Protein AF-A0A832JDS9-F1 (afdb_monomer_lite)

Sequence (141 aa):
MAGHRFGPDDEEARRILTTHFWVDHLPTSPQETFHLFAPFRFRGHQLGIVQRRTAWEGCWEIFEWRFKEGDERFHVRFPQTGEMLALEWKVEPARERGFDYRLTLRGFKGYPSQWYTRKRWRTGSLEELEERIRAFVPSQR

Radius of gyration: 15.11 Å; chains: 1; bounding box: 41×32×46 Å

Foldseek 3Di:
DDFDWFALPHPVFVCPVQWFKKKQDQDPAQPDWIKIWYWYDDPNFTKIWIWTDGLVDIDIFMWGWDDDVPHSFIWIAGPVVRDIWGWHKTKGQDPDPPFGIKMATPRPPPDDRIITHHPPGTPPCVVVNNVVSNVSHPPDD

Structure (mmCIF, N/CA/C/O backbone):
data_AF-A0A832JDS9-F1
#
_entry.id   AF-A0A832JDS9-F1
#
loop_
_atom_site.group_PDB
_atom_site.id
_atom_site.type_symbol
_atom_site.label_atom_id
_atom_site.label_alt_id
_atom_site.label_comp_id
_atom_site.label_asym_id
_atom_site.label_entity_id
_atom_site.label_seq_id
_atom_site.pdbx_PDB_ins_code
_atom_site.Cartn_x
_atom_site.Cartn_y
_atom_site.Cartn_z
_atom_site.occupancy
_atom_site.B_iso_or_equiv
_atom_site.auth_seq_id
_atom_site.auth_comp_id
_atom_site.auth_asym_id
_atom_site.auth_atom_id
_atom_site.pdbx_PDB_model_num
ATOM 1 N N . MET A 1 1 ? 25.154 13.490 2.940 1.00 34.78 1 MET A N 1
ATOM 2 C CA . MET A 1 1 ? 23.828 13.443 2.282 1.00 34.78 1 MET A CA 1
ATOM 3 C C . MET A 1 1 ? 22.856 12.773 3.245 1.00 34.78 1 MET A C 1
ATOM 5 O O . MET A 1 1 ? 22.816 11.550 3.307 1.00 34.78 1 MET A O 1
ATOM 9 N N . ALA A 1 2 ? 22.187 13.550 4.100 1.00 39.97 2 ALA A N 1
ATOM 10 C CA . ALA A 1 2 ? 21.283 13.012 5.115 1.00 39.97 2 ALA A CA 1
ATOM 11 C C . ALA A 1 2 ? 19.991 12.525 4.440 1.00 39.97 2 ALA A C 1
ATOM 13 O O . ALA A 1 2 ? 19.298 13.306 3.793 1.00 39.97 2 ALA A O 1
ATOM 14 N N . GLY A 1 3 ? 19.707 11.224 4.535 1.00 43.38 3 GLY A N 1
ATOM 15 C CA . GLY A 1 3 ? 18.486 10.636 3.992 1.00 43.38 3 GLY A CA 1
ATOM 16 C C . GLY A 1 3 ? 17.268 11.196 4.716 1.00 43.38 3 GLY A C 1
ATOM 17 O O . GLY A 1 3 ? 17.138 11.001 5.923 1.00 43.38 3 GLY A O 1
ATOM 18 N N . HIS A 1 4 ? 16.395 11.891 3.985 1.00 46.00 4 HIS A N 1
ATOM 19 C CA . HIS A 1 4 ? 15.076 12.270 4.484 1.00 46.00 4 HIS A CA 1
ATOM 20 C C . HIS A 1 4 ? 14.343 11.000 4.930 1.00 46.00 4 HIS A C 1
ATOM 22 O O . HIS A 1 4 ? 14.124 10.080 4.137 1.00 46.00 4 HIS A O 1
ATOM 28 N N . ARG A 1 5 ? 14.048 10.921 6.229 1.00 50.66 5 ARG A N 1
ATOM 29 C CA . ARG A 1 5 ? 13.247 9.856 6.826 1.00 50.66 5 ARG A CA 1
ATOM 30 C C . ARG A 1 5 ? 11.805 10.336 6.829 1.00 50.66 5 ARG A C 1
ATOM 32 O O . ARG A 1 5 ? 11.448 11.176 7.640 1.00 50.66 5 ARG A O 1
ATOM 39 N N . PHE A 1 6 ? 11.013 9.780 5.929 1.00 56.31 6 PHE A N 1
ATOM 40 C CA . PHE A 1 6 ? 9.568 9.941 5.911 1.00 56.31 6 PHE A CA 1
ATOM 41 C C . PHE A 1 6 ? 8.989 9.149 7.103 1.00 56.31 6 PHE A C 1
ATOM 43 O O . PHE A 1 6 ? 9.155 7.930 7.204 1.00 56.31 6 PHE A O 1
ATOM 50 N N . GLY A 1 7 ? 8.417 9.859 8.073 1.00 57.53 7 GLY A N 1
ATOM 51 C CA . GLY A 1 7 ? 7.718 9.288 9.229 1.00 57.53 7 GLY A CA 1
ATOM 52 C C . GLY A 1 7 ? 6.198 9.398 9.077 1.00 57.53 7 GLY A C 1
ATOM 53 O O . GLY A 1 7 ? 5.728 10.009 8.118 1.00 57.53 7 GLY A O 1
ATOM 54 N N . PRO A 1 8 ? 5.409 8.837 10.006 1.00 59.81 8 PRO A N 1
ATOM 55 C CA . PRO A 1 8 ? 3.954 8.964 9.978 1.00 59.81 8 PRO A CA 1
ATOM 56 C C . PRO A 1 8 ? 3.454 10.412 10.097 1.00 59.81 8 PRO A C 1
ATOM 58 O O . PRO A 1 8 ? 2.346 10.695 9.646 1.00 59.81 8 PRO A O 1
ATOM 61 N N . ASP A 1 9 ? 4.260 11.333 10.627 1.00 64.25 9 ASP A N 1
ATOM 62 C CA . ASP A 1 9 ? 3.957 12.774 10.715 1.00 64.25 9 ASP A CA 1
ATOM 63 C C . ASP A 1 9 ? 4.310 13.565 9.452 1.00 64.25 9 ASP A C 1
ATOM 65 O O . ASP A 1 9 ? 4.027 14.756 9.351 1.00 64.25 9 ASP A O 1
ATOM 69 N N . ASP A 1 10 ? 4.925 12.909 8.473 1.00 82.81 10 ASP A N 1
ATOM 70 C CA . ASP A 1 10 ? 5.343 13.543 7.235 1.00 82.81 10 ASP A CA 1
ATOM 71 C C . ASP A 1 10 ? 4.179 13.549 6.226 1.00 82.81 10 ASP A C 1
ATOM 73 O O . ASP A 1 10 ? 3.702 12.506 5.760 1.00 82.81 10 ASP A O 1
ATOM 77 N N . GLU A 1 11 ? 3.691 14.746 5.895 1.00 87.69 11 GLU A N 1
ATOM 78 C CA . GLU A 1 11 ? 2.585 14.942 4.954 1.00 87.69 11 GLU A CA 1
ATOM 79 C C . GLU A 1 11 ? 2.915 14.402 3.555 1.00 87.69 11 GLU A C 1
ATOM 81 O O . GLU A 1 11 ? 2.059 13.797 2.901 1.00 87.69 11 GLU A O 1
ATOM 86 N N . GLU A 1 12 ? 4.167 14.533 3.112 1.00 90.44 12 GLU A N 1
ATOM 87 C CA . GLU A 1 12 ? 4.620 13.991 1.834 1.00 90.44 12 GLU A CA 1
ATOM 88 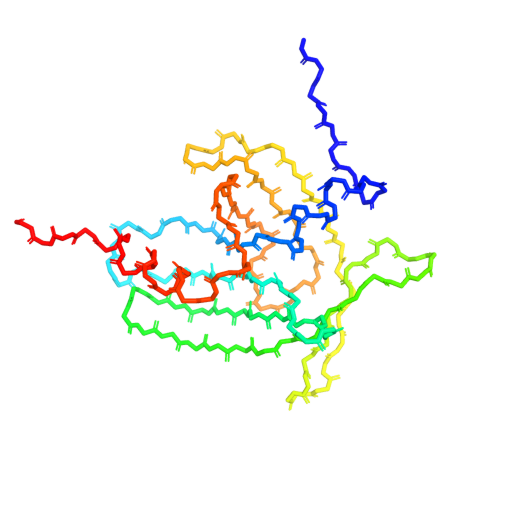C C . GLU A 1 12 ? 4.604 12.460 1.869 1.00 90.44 12 GLU A C 1
ATOM 90 O O . GLU A 1 12 ? 4.165 11.826 0.908 1.00 90.44 12 GLU A O 1
ATOM 95 N N . ALA A 1 13 ? 4.981 11.847 2.993 1.00 92.38 13 ALA A N 1
ATOM 96 C CA . ALA A 1 13 ? 4.881 10.401 3.181 1.00 92.38 13 ALA A CA 1
ATOM 97 C C . ALA A 1 13 ? 3.429 9.906 3.097 1.00 92.38 13 ALA A C 1
ATOM 99 O O . ALA A 1 13 ? 3.143 8.941 2.380 1.00 92.38 13 ALA A O 1
ATOM 100 N N . ARG A 1 14 ? 2.497 10.595 3.774 1.00 92.69 14 ARG A N 1
ATOM 101 C CA . ARG A 1 14 ? 1.053 10.291 3.720 1.00 92.69 14 ARG A CA 1
ATOM 102 C C . ARG A 1 14 ? 0.512 10.436 2.304 1.00 92.69 14 ARG A C 1
ATOM 104 O O . ARG A 1 14 ? -0.253 9.590 1.828 1.00 92.69 14 ARG A O 1
ATOM 111 N N . ARG A 1 15 ? 0.923 11.495 1.606 1.00 93.25 15 ARG A N 1
ATOM 112 C CA . ARG A 1 15 ? 0.554 11.734 0.213 1.00 93.25 15 ARG A CA 1
ATOM 113 C C . ARG A 1 15 ? 1.096 10.633 -0.689 1.00 93.25 15 ARG A C 1
ATOM 115 O O . ARG A 1 15 ? 0.350 10.119 -1.517 1.00 93.25 15 ARG A O 1
ATOM 122 N N . ILE A 1 16 ? 2.358 10.233 -0.535 1.00 94.88 16 ILE A N 1
ATOM 123 C CA . ILE A 1 16 ? 2.954 9.141 -1.312 1.00 94.88 16 ILE A CA 1
ATOM 124 C C . ILE A 1 16 ? 2.175 7.845 -1.069 1.00 94.88 16 ILE A C 1
ATOM 126 O O . ILE A 1 16 ? 1.701 7.271 -2.050 1.00 94.88 16 ILE A O 1
ATOM 130 N N . LEU A 1 17 ? 1.968 7.443 0.193 1.00 95.56 17 LEU A N 1
ATOM 131 C CA . LEU A 1 17 ? 1.179 6.263 0.577 1.00 95.56 17 LEU A CA 1
ATOM 132 C C . LEU A 1 17 ? -0.170 6.221 -0.151 1.00 95.56 17 LEU A C 1
ATOM 134 O O . LEU A 1 17 ? -0.496 5.210 -0.761 1.00 95.56 17 LEU A O 1
ATOM 138 N N . THR A 1 18 ? -0.918 7.327 -0.126 1.00 94.12 18 THR A N 1
ATOM 139 C CA . THR A 1 18 ? -2.330 7.381 -0.551 1.00 94.12 18 THR A CA 1
ATOM 140 C C . THR A 1 18 ? -2.570 7.750 -2.015 1.00 94.12 18 THR A C 1
ATOM 142 O O . THR A 1 18 ? -3.719 7.771 -2.455 1.00 94.12 18 THR A O 1
ATOM 145 N N . THR A 1 19 ? -1.519 8.068 -2.775 1.00 92.44 19 THR A N 1
ATOM 146 C CA . THR A 1 19 ? -1.639 8.465 -4.192 1.00 92.44 19 THR A CA 1
ATOM 147 C C . THR A 1 19 ? -0.873 7.562 -5.147 1.00 92.44 19 THR A C 1
ATOM 149 O O . THR A 1 19 ? -0.891 7.825 -6.349 1.00 92.44 19 THR A O 1
ATOM 152 N N . HIS A 1 20 ? -0.195 6.530 -4.641 1.00 94.50 20 HIS A N 1
ATOM 153 C CA . HIS A 1 20 ? 0.524 5.547 -5.446 1.00 94.50 20 HIS A CA 1
ATOM 154 C C . HIS A 1 20 ? -0.086 4.160 -5.333 1.00 94.50 20 HIS A C 1
ATOM 156 O O . HIS A 1 20 ? -0.726 3.830 -4.336 1.00 94.50 20 HIS A O 1
ATOM 162 N N . PHE A 1 21 ? 0.134 3.352 -6.369 1.00 93.19 21 PHE A N 1
ATOM 163 C CA . PHE A 1 21 ? -0.043 1.912 -6.261 1.00 93.19 21 PHE A CA 1
ATOM 164 C C . PHE A 1 21 ? 1.289 1.273 -5.902 1.00 93.19 21 PHE A C 1
ATOM 166 O O . PHE A 1 21 ? 2.359 1.781 -6.245 1.00 93.19 21 PHE A O 1
ATOM 173 N N . TRP A 1 22 ? 1.209 0.152 -5.216 1.00 96.19 22 TRP A N 1
ATOM 174 C CA . TRP A 1 22 ? 2.322 -0.510 -4.574 1.00 96.19 22 TRP A CA 1
ATOM 175 C C . TRP A 1 22 ? 2.310 -1.984 -4.940 1.00 96.19 22 TRP A C 1
ATOM 177 O O . TRP A 1 22 ? 1.239 -2.575 -5.052 1.00 96.19 22 TRP A O 1
ATOM 187 N N . VAL A 1 23 ? 3.486 -2.577 -5.099 1.00 95.44 23 VAL A N 1
ATOM 188 C CA . VAL A 1 23 ? 3.649 -4.016 -5.336 1.00 95.44 23 VAL A CA 1
ATOM 189 C C . VAL A 1 23 ? 4.646 -4.602 -4.355 1.00 95.44 23 VAL A C 1
ATOM 191 O O . VAL A 1 23 ? 5.556 -3.904 -3.923 1.00 95.44 23 VAL A O 1
ATOM 194 N N . ASP A 1 24 ? 4.506 -5.866 -3.989 1.00 96.12 24 ASP A N 1
ATOM 195 C CA . ASP A 1 24 ? 5.503 -6.545 -3.153 1.00 96.12 24 ASP A CA 1
ATOM 196 C C . ASP A 1 24 ? 6.795 -6.861 -3.926 1.00 96.12 24 ASP A C 1
ATOM 198 O O . ASP A 1 24 ? 7.880 -6.835 -3.348 1.00 96.12 24 ASP A O 1
ATOM 202 N N . HIS A 1 25 ? 6.698 -7.090 -5.237 1.00 93.38 25 HIS A N 1
ATOM 203 C CA . HIS A 1 25 ? 7.825 -7.217 -6.163 1.00 93.38 25 HIS A CA 1
ATOM 204 C C . HIS A 1 25 ? 7.383 -6.986 -7.621 1.00 93.38 25 HIS A C 1
ATOM 206 O O . HIS A 1 25 ? 6.195 -6.876 -7.921 1.00 93.38 25 HIS A O 1
ATOM 212 N N . LEU A 1 26 ? 8.349 -6.883 -8.543 1.00 90.25 26 LEU A N 1
ATOM 213 C CA . LEU A 1 26 ? 8.066 -6.964 -9.980 1.00 90.25 26 LEU A CA 1
ATOM 214 C C . LEU A 1 26 ? 8.055 -8.438 -10.392 1.00 90.25 26 LEU A C 1
ATOM 216 O O . LEU A 1 26 ? 9.078 -9.094 -10.180 1.00 90.25 26 LEU A O 1
ATOM 220 N N . PRO A 1 27 ? 6.977 -8.944 -11.012 1.00 89.31 27 PRO A N 1
ATOM 221 C CA . PRO A 1 27 ? 6.991 -10.293 -11.550 1.00 89.31 27 PRO A CA 1
ATOM 222 C C . PRO A 1 27 ? 8.016 -10.391 -12.689 1.00 89.31 27 PRO A C 1
ATOM 224 O O . PRO A 1 27 ? 8.151 -9.493 -13.523 1.00 89.31 27 PRO A O 1
ATOM 227 N N . THR A 1 28 ? 8.739 -11.500 -12.719 1.00 89.81 28 THR A N 1
ATOM 228 C CA . THR A 1 28 ? 9.754 -11.862 -13.716 1.00 89.81 28 THR A CA 1
ATOM 229 C C . THR A 1 28 ? 9.221 -12.825 -14.777 1.00 89.81 28 THR A C 1
ATOM 231 O O . THR A 1 28 ? 9.853 -13.007 -15.817 1.00 89.81 28 THR A O 1
ATOM 234 N N . SER A 1 29 ? 8.035 -13.403 -14.556 1.00 89.94 29 SER A N 1
ATOM 235 C CA . SER A 1 29 ? 7.318 -14.227 -15.533 1.00 89.94 29 SER A CA 1
ATOM 236 C C . SER A 1 29 ? 5.801 -13.986 -15.479 1.00 89.94 29 SER A C 1
ATOM 238 O O . SER A 1 29 ? 5.289 -13.542 -14.450 1.00 89.94 29 SER A O 1
ATOM 240 N N . PRO A 1 30 ? 5.042 -14.292 -16.550 1.00 88.31 30 PRO A N 1
ATOM 241 C CA . PRO A 1 30 ? 3.598 -14.051 -16.570 1.00 88.31 30 PRO A CA 1
ATOM 242 C C . PRO A 1 30 ? 2.789 -14.869 -15.552 1.00 88.31 30 PRO A C 1
ATOM 244 O O . PRO A 1 30 ? 1.671 -14.482 -15.216 1.00 88.31 30 PRO A O 1
ATOM 247 N N . GLN A 1 31 ? 3.328 -16.001 -15.090 1.00 92.56 31 GLN A N 1
ATOM 248 C CA . GLN A 1 31 ? 2.699 -16.899 -14.117 1.00 92.56 31 GLN A CA 1
ATOM 249 C C . GLN A 1 31 ? 3.068 -16.551 -12.671 1.00 92.56 31 GLN A C 1
ATOM 251 O O . GLN A 1 31 ? 2.451 -17.064 -11.737 1.00 92.56 31 GLN A O 1
ATOM 256 N N . GLU A 1 32 ? 4.076 -15.701 -12.472 1.00 93.50 32 GLU A N 1
ATOM 257 C CA . GLU A 1 32 ? 4.512 -15.310 -11.140 1.00 93.50 32 GLU A CA 1
ATOM 258 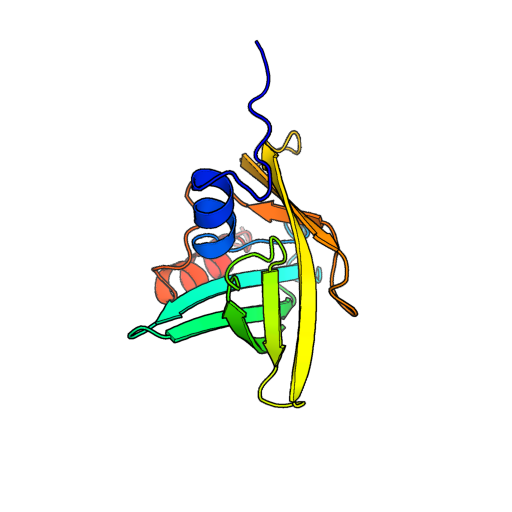C C . GLU A 1 32 ? 3.416 -14.507 -10.441 1.00 93.50 32 GLU A C 1
ATOM 260 O O . GLU A 1 32 ? 2.847 -13.561 -10.992 1.00 93.50 32 GLU A O 1
ATOM 265 N N . THR A 1 33 ? 3.093 -14.930 -9.220 1.00 94.94 33 THR A N 1
ATOM 266 C CA . THR A 1 33 ? 2.092 -14.263 -8.395 1.00 94.94 33 THR A CA 1
ATOM 267 C C . THR A 1 33 ? 2.738 -13.135 -7.613 1.00 94.94 33 THR A C 1
ATOM 269 O O . THR A 1 33 ? 3.695 -13.369 -6.883 1.00 94.94 33 THR A O 1
ATOM 272 N N . PHE A 1 34 ? 2.142 -11.954 -7.685 1.00 94.62 34 PHE A N 1
ATOM 273 C CA . PHE A 1 34 ? 2.524 -10.776 -6.922 1.00 94.62 34 PHE A CA 1
ATOM 274 C C . PHE A 1 34 ? 1.297 -10.148 -6.259 1.00 94.62 34 PHE A C 1
ATOM 276 O O . PHE A 1 34 ? 0.143 -10.465 -6.584 1.00 94.62 34 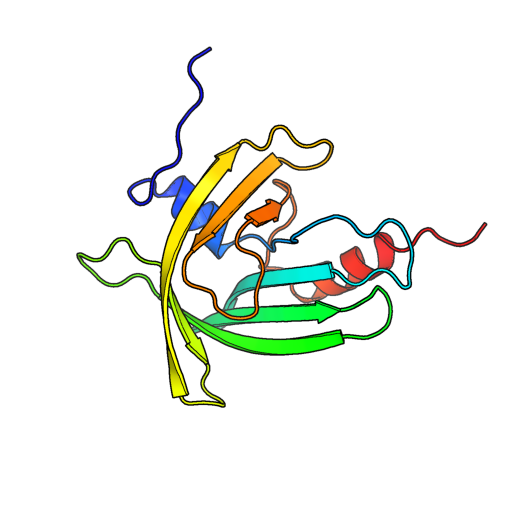PHE A O 1
ATOM 283 N N . HIS A 1 35 ? 1.548 -9.258 -5.308 1.00 96.50 35 HIS A N 1
ATOM 284 C CA . HIS A 1 35 ? 0.508 -8.489 -4.644 1.00 96.50 35 HIS A CA 1
ATOM 285 C C . HIS A 1 35 ? 0.514 -7.053 -5.137 1.00 96.50 35 HIS A C 1
ATOM 287 O O . HIS A 1 35 ? 1.568 -6.468 -5.379 1.00 96.50 35 HIS A O 1
ATOM 293 N N . LEU A 1 36 ? -0.675 -6.467 -5.236 1.00 94.50 36 LEU A N 1
ATOM 294 C CA . LEU A 1 36 ? -0.862 -5.054 -5.526 1.00 94.50 36 LEU A CA 1
ATOM 295 C C . LEU A 1 36 ? -1.691 -4.425 -4.415 1.00 94.50 36 LEU A C 1
ATOM 297 O O . LEU A 1 36 ? -2.711 -4.975 -4.019 1.00 94.50 36 LEU A O 1
ATOM 301 N N . PHE A 1 37 ? -1.272 -3.264 -3.937 1.00 96.06 37 PHE A N 1
ATOM 302 C CA . PHE A 1 37 ? -1.997 -2.451 -2.971 1.00 96.06 37 PHE A CA 1
ATOM 303 C C . PHE A 1 37 ? -2.110 -1.031 -3.520 1.00 96.06 37 PHE A C 1
ATOM 305 O O . PHE A 1 37 ? -1.104 -0.411 -3.852 1.00 96.06 37 PHE A O 1
ATOM 312 N N . ALA A 1 38 ? -3.321 -0.504 -3.653 1.00 93.94 38 ALA A N 1
ATOM 313 C CA . ALA A 1 38 ? -3.545 0.801 -4.262 1.00 93.94 38 ALA A CA 1
ATOM 314 C C . ALA A 1 38 ? -4.662 1.559 -3.537 1.00 93.94 38 ALA A C 1
ATOM 316 O O . ALA A 1 38 ? -5.837 1.360 -3.845 1.00 93.94 38 ALA A O 1
ATOM 317 N N . PRO A 1 39 ? -4.323 2.440 -2.584 1.00 93.88 39 PRO A N 1
ATOM 318 C CA . PRO A 1 39 ? -5.250 3.429 -2.054 1.00 93.88 39 PRO A CA 1
ATOM 319 C C . PRO A 1 39 ? -5.468 4.570 -3.062 1.00 93.88 39 PRO A C 1
ATOM 321 O O . PRO A 1 39 ? -4.547 5.040 -3.733 1.00 93.88 39 PRO A O 1
ATOM 324 N N . PHE A 1 40 ? -6.706 5.033 -3.166 1.00 86.75 40 PHE A N 1
ATOM 325 C CA . PHE A 1 40 ? -7.129 6.121 -4.038 1.00 86.75 40 PHE A CA 1
ATOM 326 C C . PHE A 1 40 ? -8.300 6.913 -3.445 1.00 86.75 40 PHE A C 1
ATOM 328 O O . PHE A 1 40 ? -8.886 6.568 -2.415 1.00 86.75 40 PHE A O 1
ATOM 335 N N . ARG A 1 41 ? -8.635 8.027 -4.099 1.00 83.88 41 ARG A N 1
ATOM 336 C CA . ARG A 1 41 ? -9.826 8.821 -3.791 1.00 83.88 41 ARG A CA 1
ATOM 337 C C . ARG A 1 41 ? -10.753 8.826 -4.995 1.00 83.88 41 ARG A C 1
ATOM 339 O O . ARG A 1 41 ? -10.306 9.107 -6.101 1.00 83.88 41 ARG A O 1
ATOM 346 N N . PHE A 1 42 ? -12.035 8.558 -4.778 1.00 76.25 42 PHE A N 1
ATOM 347 C CA . PHE A 1 42 ? -13.049 8.577 -5.831 1.00 76.25 42 PHE A CA 1
ATOM 348 C C . PHE A 1 42 ? -14.309 9.275 -5.326 1.00 76.25 42 PHE A C 1
ATOM 350 O O . PHE A 1 42 ? -14.899 8.845 -4.340 1.00 76.25 42 PHE A O 1
ATOM 357 N N . ARG A 1 43 ? -14.709 10.374 -5.981 1.00 78.25 43 ARG A N 1
ATOM 358 C CA . ARG A 1 43 ? -15.913 11.161 -5.635 1.00 78.25 43 ARG A CA 1
ATOM 359 C C . ARG A 1 43 ? -16.018 11.524 -4.141 1.00 78.25 43 ARG A C 1
ATOM 361 O O . ARG A 1 43 ? -17.079 11.423 -3.545 1.00 78.25 43 ARG A O 1
ATOM 368 N N . GLY A 1 44 ? -14.901 11.915 -3.525 1.00 77.31 44 GLY A N 1
ATOM 369 C CA . GLY A 1 44 ? -14.840 12.260 -2.097 1.00 77.31 44 GLY A CA 1
ATOM 370 C C . GLY A 1 44 ? -14.676 11.066 -1.147 1.00 77.31 44 GLY A C 1
ATOM 371 O O . GLY A 1 44 ? -14.372 11.271 0.025 1.00 77.31 44 GLY A O 1
ATOM 372 N N . HIS A 1 45 ? -14.779 9.831 -1.639 1.00 77.81 45 HIS A N 1
ATOM 373 C CA . HIS A 1 45 ? -14.550 8.621 -0.853 1.00 77.81 45 HIS A CA 1
ATOM 374 C C . HIS A 1 45 ? -13.073 8.217 -0.851 1.00 77.81 45 HIS A C 1
ATOM 376 O O . HIS A 1 45 ? -12.364 8.398 -1.842 1.00 77.81 45 HIS A O 1
ATOM 382 N N . GLN A 1 46 ? -12.620 7.651 0.267 1.00 90.81 46 GLN A N 1
ATOM 383 C CA . GLN A 1 46 ? -11.280 7.098 0.459 1.00 90.81 46 GLN A CA 1
ATOM 384 C C . GLN A 1 46 ? -11.350 5.575 0.332 1.00 90.81 46 GLN A C 1
ATOM 386 O O . GLN A 1 46 ? -11.746 4.883 1.268 1.00 90.81 46 GLN A O 1
ATOM 391 N N . LEU A 1 47 ? -11.008 5.073 -0.852 1.00 88.81 47 LEU A N 1
ATOM 392 C CA . LEU A 1 47 ? -11.127 3.664 -1.223 1.00 88.81 47 LEU A CA 1
ATOM 393 C C . LEU A 1 47 ? -9.770 3.100 -1.616 1.00 88.81 47 LEU A C 1
ATOM 395 O O . LEU A 1 47 ? -8.844 3.838 -1.927 1.00 88.81 47 LEU A O 1
ATOM 399 N N . GLY A 1 48 ? -9.629 1.792 -1.638 1.00 91.31 48 GLY A N 1
ATOM 400 C CA . GLY A 1 48 ? -8.461 1.156 -2.201 1.00 91.31 48 GLY A CA 1
ATOM 401 C C . GLY A 1 48 ? -8.763 -0.247 -2.668 1.00 91.31 48 GLY A C 1
ATOM 402 O O . GLY A 1 48 ? -9.800 -0.817 -2.336 1.00 91.31 48 GLY A O 1
ATOM 403 N N . ILE A 1 49 ? -7.845 -0.777 -3.462 1.00 92.00 49 ILE A N 1
ATOM 404 C CA . ILE A 1 49 ? -7.847 -2.176 -3.869 1.00 92.00 49 ILE A CA 1
ATOM 405 C C . ILE A 1 49 ? -6.607 -2.860 -3.322 1.00 92.00 49 ILE A C 1
ATOM 407 O O . ILE A 1 49 ? -5.514 -2.285 -3.306 1.00 92.00 49 ILE A O 1
ATOM 411 N N . VAL A 1 50 ? -6.779 -4.102 -2.901 1.00 94.56 50 VAL A N 1
ATOM 412 C CA . VAL A 1 50 ? -5.675 -5.031 -2.707 1.00 94.56 50 VAL A CA 1
ATOM 413 C C . VAL A 1 50 ? -5.920 -6.253 -3.582 1.00 94.56 50 VAL A C 1
ATOM 415 O O . VAL A 1 50 ? -7.059 -6.679 -3.769 1.00 94.56 50 VAL A O 1
ATOM 418 N N . GLN A 1 51 ? -4.863 -6.759 -4.207 1.00 93.31 51 GLN A N 1
ATOM 419 C CA . GLN A 1 51 ? -4.938 -7.876 -5.136 1.00 93.31 51 GLN A CA 1
ATOM 420 C C . GLN A 1 51 ? -3.831 -8.876 -4.846 1.00 93.31 51 GLN A C 1
ATOM 422 O O . GLN A 1 51 ? -2.706 -8.491 -4.523 1.00 93.31 51 GLN A O 1
ATOM 427 N N . ARG A 1 52 ? -4.145 -10.151 -5.059 1.00 94.56 52 ARG A N 1
ATOM 428 C CA . ARG A 1 52 ? -3.170 -11.215 -5.300 1.00 94.56 52 ARG A CA 1
ATOM 429 C C . ARG A 1 52 ? -3.404 -11.706 -6.720 1.00 94.56 52 ARG A C 1
ATOM 431 O O . ARG A 1 52 ? -4.514 -12.135 -7.043 1.00 94.56 52 ARG A O 1
ATOM 438 N N . ARG A 1 53 ? -2.397 -11.579 -7.579 1.00 91.44 53 ARG A N 1
ATOM 439 C CA . ARG A 1 53 ? -2.581 -11.761 -9.020 1.00 91.44 53 ARG A CA 1
ATOM 440 C C . ARG A 1 53 ? -1.324 -12.235 -9.729 1.00 91.44 53 ARG A C 1
ATOM 442 O O . ARG A 1 53 ? -0.218 -12.050 -9.239 1.00 91.44 53 ARG A O 1
ATOM 449 N N . THR A 1 54 ? -1.517 -12.786 -10.913 1.00 91.62 54 THR A N 1
ATOM 450 C CA . THR A 1 54 ? -0.499 -12.933 -11.951 1.00 91.62 54 THR A CA 1
ATOM 451 C C . THR A 1 54 ? -0.652 -11.803 -12.977 1.00 91.62 54 THR A C 1
ATOM 453 O O . THR A 1 54 ? -1.414 -10.841 -12.782 1.00 91.62 54 THR A O 1
ATOM 456 N N . ALA A 1 55 ? 0.060 -11.902 -14.101 1.00 84.19 55 ALA A N 1
ATOM 457 C CA . ALA A 1 55 ? -0.164 -11.003 -15.228 1.00 84.19 55 ALA A CA 1
ATOM 458 C C . ALA A 1 55 ? -1.590 -11.124 -15.803 1.00 84.19 55 ALA A C 1
ATOM 460 O O . ALA A 1 55 ? -2.157 -10.122 -16.242 1.00 84.19 55 ALA A O 1
ATOM 461 N N . TRP A 1 56 ? -2.177 -12.324 -15.764 1.00 83.44 56 TRP A N 1
ATOM 462 C CA . TRP A 1 56 ? -3.401 -12.665 -16.501 1.00 83.44 56 TRP A CA 1
ATOM 463 C C . TRP A 1 56 ? -4.628 -12.905 -15.622 1.00 83.44 56 TRP A C 1
ATOM 465 O O . TRP A 1 56 ? -5.748 -12.700 -16.076 1.00 83.44 56 TRP A O 1
ATOM 475 N N . GLU A 1 57 ? -4.430 -13.320 -14.374 1.00 87.75 57 GLU A N 1
ATOM 476 C CA . GLU A 1 57 ? -5.501 -13.679 -13.443 1.00 87.75 57 GLU A CA 1
ATOM 477 C C . GLU A 1 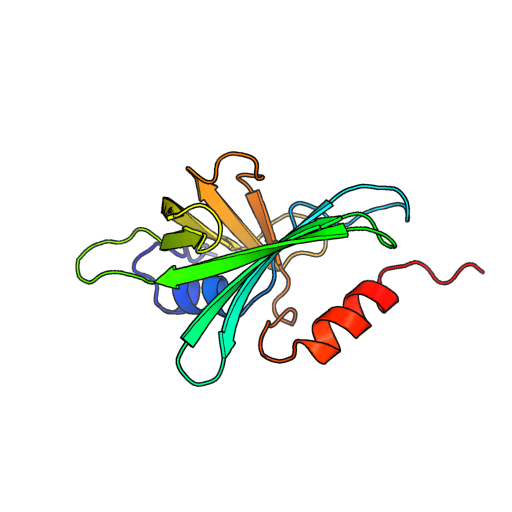57 ? -5.300 -12.950 -12.117 1.00 87.75 57 GLU A C 1
ATOM 479 O O . GLU A 1 57 ? -4.168 -12.741 -11.689 1.00 87.75 57 GLU A O 1
ATOM 484 N N . GLY A 1 58 ? -6.379 -12.573 -11.436 1.00 85.75 58 GLY A N 1
ATOM 485 C CA . GLY A 1 58 ? -6.271 -12.006 -10.100 1.00 85.75 58 GLY A CA 1
ATOM 486 C C . GLY A 1 58 ? -7.599 -11.912 -9.373 1.00 85.75 58 GLY A C 1
ATOM 487 O O . GLY A 1 58 ? -8.649 -11.731 -9.986 1.00 85.75 58 GLY A O 1
ATOM 488 N N . CYS A 1 59 ? -7.515 -11.972 -8.048 1.00 86.62 59 CYS A N 1
ATOM 489 C CA . CYS A 1 59 ? -8.613 -11.632 -7.154 1.00 86.62 59 CYS A CA 1
ATOM 490 C C . CYS A 1 59 ? -8.379 -10.229 -6.601 1.00 86.62 59 CYS A C 1
ATOM 492 O O . CYS A 1 59 ? -7.243 -9.872 -6.274 1.00 86.62 59 CYS A O 1
ATOM 494 N N . TRP A 1 60 ? -9.446 -9.443 -6.487 1.00 86.31 60 TRP A N 1
ATOM 495 C CA . TRP A 1 60 ? -9.393 -8.116 -5.892 1.00 86.31 60 TRP A CA 1
ATOM 496 C C . TRP A 1 60 ? -10.347 -8.011 -4.711 1.00 86.31 60 TRP A C 1
ATOM 498 O O . TRP A 1 60 ? -11.456 -8.537 -4.737 1.00 86.31 60 TRP A O 1
ATOM 508 N N . GLU A 1 61 ? -9.905 -7.286 -3.693 1.00 91.25 61 GLU A N 1
ATOM 509 C CA . GLU A 1 61 ? -10.728 -6.856 -2.574 1.00 91.25 61 GLU A CA 1
ATOM 510 C C . GLU A 1 61 ? -10.717 -5.332 -2.518 1.00 91.25 61 GLU A C 1
ATOM 512 O O . GLU A 1 61 ? -9.660 -4.707 -2.645 1.00 91.25 61 GLU A O 1
ATOM 517 N N . ILE A 1 62 ? -11.892 -4.729 -2.326 1.00 88.12 62 ILE A N 1
ATOM 518 C CA . ILE A 1 62 ? -12.003 -3.294 -2.058 1.00 88.12 62 ILE A CA 1
ATOM 519 C C . ILE A 1 62 ? -11.960 -3.070 -0.552 1.00 88.12 62 ILE A C 1
ATOM 521 O O . ILE A 1 62 ? -12.604 -3.779 0.220 1.00 88.12 62 ILE A O 1
ATOM 525 N N . PHE A 1 63 ? -11.243 -2.030 -0.149 1.00 92.44 63 PHE A N 1
ATOM 526 C CA . PHE A 1 63 ? -11.259 -1.518 1.208 1.00 92.44 63 PHE A CA 1
ATOM 527 C C . PHE A 1 63 ? -11.547 -0.018 1.229 1.00 92.44 63 PHE A C 1
ATOM 529 O O . PHE A 1 63 ? -11.291 0.706 0.272 1.00 92.44 63 PHE A O 1
ATOM 536 N N . GLU A 1 64 ? -12.049 0.466 2.353 1.00 93.69 64 GLU A N 1
ATOM 537 C CA . GLU A 1 64 ? -12.047 1.881 2.704 1.00 93.69 64 GLU A CA 1
ATOM 538 C C . GLU A 1 64 ? -10.828 2.191 3.559 1.00 93.69 64 GLU A C 1
ATOM 540 O O . GLU A 1 64 ? -10.391 1.345 4.343 1.00 93.69 64 GLU A O 1
ATOM 545 N N . TRP A 1 65 ? -10.297 3.407 3.459 1.00 95.56 65 TRP A N 1
ATOM 546 C CA . TRP A 1 65 ? -9.184 3.828 4.303 1.00 95.56 65 TRP A CA 1
ATOM 547 C C . TRP A 1 65 ? -9.364 5.217 4.895 1.00 95.56 65 TRP A C 1
ATOM 549 O O . TRP A 1 65 ? -10.062 6.059 4.343 1.00 95.56 65 TRP A O 1
ATOM 559 N N . ARG A 1 66 ? -8.707 5.479 6.026 1.00 95.38 66 ARG A N 1
ATOM 560 C CA . ARG A 1 66 ? -8.651 6.813 6.639 1.00 95.38 66 ARG A CA 1
ATOM 561 C C . ARG A 1 66 ? -7.466 6.958 7.589 1.00 95.38 66 ARG A C 1
ATOM 563 O O . ARG A 1 66 ? -6.990 5.979 8.158 1.00 95.38 66 ARG A O 1
ATOM 570 N N . PHE A 1 67 ? -7.070 8.202 7.823 1.00 93.75 67 PHE A N 1
ATOM 571 C CA . PHE A 1 67 ? -6.303 8.597 9.003 1.00 93.75 67 PHE A CA 1
ATOM 572 C C . PHE A 1 67 ? -7.278 9.199 10.010 1.00 93.75 67 PHE A C 1
ATOM 574 O O . PHE A 1 67 ? -8.141 9.986 9.618 1.00 93.75 67 PHE A O 1
ATOM 581 N N . LYS A 1 68 ? -7.193 8.794 11.278 1.00 91.44 68 LYS A N 1
ATOM 582 C CA . LYS A 1 68 ? -8.009 9.386 12.344 1.00 91.44 68 LYS A CA 1
ATOM 583 C C . LYS A 1 68 ? -7.219 10.512 13.002 1.00 91.44 68 LYS A C 1
ATOM 585 O O . LYS A 1 68 ? -5.996 10.456 13.074 1.00 91.44 68 LYS A O 1
ATOM 590 N N . GLU A 1 69 ? -7.921 11.526 13.485 1.00 88.81 69 GLU A N 1
ATOM 591 C CA . GLU A 1 69 ? -7.295 12.593 14.262 1.00 88.81 69 GLU A CA 1
ATOM 592 C C . GLU A 1 69 ? -6.648 12.015 15.531 1.00 88.81 69 GLU A C 1
ATOM 594 O O . GLU A 1 69 ? -7.255 11.190 16.217 1.00 88.81 69 GLU A O 1
ATOM 599 N N . GLY A 1 70 ? -5.396 12.396 15.799 1.00 88.12 70 GLY A N 1
ATOM 600 C CA . GLY A 1 70 ? -4.619 11.890 16.936 1.00 88.12 70 GLY A CA 1
ATOM 601 C C . GLY A 1 70 ? -4.143 10.434 16.824 1.00 88.12 70 GLY A C 1
ATOM 602 O O . GLY A 1 70 ? -3.611 9.909 17.797 1.00 88.12 70 GLY A O 1
ATOM 603 N N . ASP A 1 71 ? -4.320 9.769 15.675 1.00 90.50 71 ASP A N 1
ATOM 604 C CA . ASP A 1 71 ? -3.842 8.402 15.444 1.00 90.50 71 ASP A CA 1
ATOM 605 C C . ASP A 1 71 ? -3.014 8.333 14.158 1.00 90.50 71 ASP A C 1
ATOM 607 O O . ASP A 1 71 ? -3.507 8.544 13.049 1.00 90.50 71 ASP A O 1
ATOM 611 N N . GLU A 1 72 ? -1.742 7.994 14.318 1.00 91.12 72 GLU A N 1
ATOM 612 C CA . GLU A 1 72 ? -0.779 7.886 13.226 1.00 91.12 72 GLU A CA 1
ATOM 613 C C . GLU A 1 72 ? -1.002 6.660 12.332 1.00 91.12 72 GLU A C 1
ATOM 615 O O . GLU A 1 72 ? -0.414 6.572 11.254 1.00 91.12 72 GLU A O 1
ATOM 620 N N . ARG A 1 73 ? -1.842 5.702 12.738 1.00 95.75 73 ARG A N 1
ATOM 621 C CA . ARG A 1 73 ? -2.070 4.470 11.973 1.00 95.75 73 ARG A CA 1
ATOM 622 C C . ARG A 1 73 ? -2.918 4.712 10.730 1.00 95.75 73 ARG A C 1
ATOM 624 O O . ARG A 1 73 ? -3.822 5.547 10.698 1.00 95.75 73 ARG A O 1
ATOM 631 N N . PHE A 1 74 ? -2.673 3.894 9.714 1.00 96.50 74 PHE A N 1
ATOM 632 C CA . PHE A 1 74 ? -3.496 3.828 8.516 1.00 96.50 74 PHE A CA 1
ATOM 633 C C . PHE A 1 74 ? -4.649 2.850 8.759 1.00 96.50 74 PHE A C 1
ATOM 635 O O . PHE A 1 74 ? -4.442 1.640 8.860 1.00 96.50 74 PHE A O 1
ATOM 642 N N . HIS A 1 75 ? -5.868 3.369 8.915 1.00 97.25 75 HIS A N 1
ATOM 643 C CA . HIS A 1 75 ? -7.043 2.541 9.192 1.00 97.25 75 HIS A CA 1
ATOM 644 C C . HIS A 1 75 ? -7.626 2.032 7.884 1.00 97.25 75 HIS A C 1
ATOM 646 O O . HIS A 1 75 ? -7.915 2.835 7.002 1.00 97.25 75 HIS A O 1
ATOM 652 N N . VAL A 1 76 ? -7.846 0.724 7.799 1.00 96.62 76 VAL A N 1
ATOM 653 C CA . VAL A 1 76 ? -8.423 0.019 6.652 1.00 96.62 76 VAL A CA 1
ATOM 654 C C . VAL A 1 76 ? -9.685 -0.712 7.104 1.00 96.62 76 VAL A C 1
ATOM 656 O O . VAL A 1 76 ? -9.694 -1.320 8.173 1.00 96.62 76 VAL A O 1
ATOM 659 N N . ARG A 1 77 ? -10.755 -0.655 6.310 1.00 95.19 77 ARG A N 1
ATOM 660 C CA . ARG A 1 77 ? -12.001 -1.395 6.541 1.00 95.19 77 ARG A CA 1
ATOM 661 C C . ARG A 1 77 ? -12.387 -2.164 5.289 1.00 95.19 77 ARG A C 1
ATOM 663 O O . ARG A 1 77 ? -12.477 -1.560 4.228 1.00 95.19 77 ARG A O 1
ATOM 670 N N . PHE A 1 78 ? -12.685 -3.449 5.427 1.00 91.81 78 PHE A N 1
ATOM 671 C CA . PHE A 1 78 ? -13.192 -4.295 4.346 1.00 91.81 78 PHE A CA 1
ATOM 672 C C . PHE A 1 78 ? -14.719 -4.402 4.449 1.00 91.81 78 PHE A C 1
ATOM 674 O O . PHE A 1 78 ? -15.219 -5.091 5.342 1.00 91.81 78 PHE A O 1
ATOM 681 N N . PRO A 1 79 ? -15.503 -3.705 3.602 1.00 83.25 79 PRO A N 1
ATOM 682 C CA . PRO A 1 79 ? -16.958 -3.660 3.749 1.00 83.25 79 PRO A CA 1
ATOM 683 C C . PRO A 1 79 ? -17.640 -5.025 3.620 1.00 83.25 79 PRO A C 1
ATOM 685 O O . PRO A 1 79 ? -18.673 -5.241 4.245 1.00 83.25 79 PRO A O 1
ATOM 688 N N . GLN A 1 80 ? -17.056 -5.938 2.844 1.00 82.69 80 GLN A N 1
ATOM 689 C CA . GLN A 1 80 ? -17.585 -7.273 2.575 1.00 82.69 80 GLN A CA 1
ATOM 690 C C . GLN A 1 80 ? -17.501 -8.230 3.774 1.00 82.69 80 GLN A C 1
ATOM 692 O O . GLN A 1 80 ? -18.329 -9.129 3.882 1.00 82.69 80 GLN A O 1
ATOM 697 N N . THR A 1 81 ? -16.531 -8.044 4.677 1.00 91.81 81 THR A N 1
ATOM 698 C CA . THR A 1 81 ? -16.366 -8.872 5.890 1.00 91.81 81 THR A CA 1
ATOM 699 C C . THR A 1 81 ? -16.659 -8.110 7.182 1.00 91.81 81 THR A C 1
ATOM 701 O O . THR A 1 81 ? -16.853 -8.722 8.229 1.00 91.81 81 THR A O 1
ATOM 704 N N . GLY A 1 82 ? -16.669 -6.775 7.134 1.00 90.81 82 GLY A N 1
ATOM 705 C CA . GLY A 1 82 ? -16.721 -5.915 8.316 1.00 90.81 82 GLY A CA 1
ATOM 706 C C . GLY A 1 82 ? -15.387 -5.805 9.064 1.00 90.81 82 GLY A C 1
ATOM 707 O O . GLY A 1 82 ? -15.328 -5.125 10.089 1.00 90.81 82 GLY A O 1
ATOM 708 N N . GLU A 1 83 ? -14.316 -6.434 8.570 1.00 95.25 83 GLU A N 1
ATOM 709 C CA . GLU A 1 83 ? -13.002 -6.387 9.208 1.00 95.25 83 GLU A CA 1
ATOM 710 C C . GLU A 1 83 ? -12.438 -4.960 9.211 1.00 95.25 83 GLU A C 1
ATOM 712 O O . GLU A 1 83 ? -12.535 -4.218 8.229 1.00 95.25 83 GLU A O 1
ATOM 717 N N . MET A 1 84 ? -11.829 -4.581 10.336 1.00 96.12 84 MET A N 1
ATOM 718 C CA . MET A 1 84 ? -11.165 -3.297 10.524 1.00 96.12 84 MET A CA 1
ATOM 719 C C . MET A 1 84 ? -9.742 -3.517 11.021 1.00 96.12 84 MET A C 1
ATOM 721 O O . MET A 1 84 ? -9.525 -4.179 12.035 1.00 96.12 84 MET A O 1
ATOM 725 N N . LEU A 1 85 ? -8.784 -2.903 10.336 1.00 96.50 85 LEU A N 1
ATOM 726 C CA . LEU A 1 85 ? -7.365 -2.977 10.648 1.00 96.50 85 LEU A CA 1
ATOM 727 C C . LEU A 1 85 ? -6.821 -1.573 10.903 1.00 96.50 85 LEU A C 1
ATOM 729 O O . LEU A 1 85 ? -7.143 -0.631 10.182 1.00 96.50 85 LEU A O 1
ATOM 733 N N . ALA A 1 86 ? -5.969 -1.438 11.914 1.00 96.81 86 ALA A N 1
ATOM 734 C CA . ALA A 1 86 ? -5.187 -0.231 12.149 1.00 96.81 86 ALA A CA 1
ATOM 735 C C . ALA A 1 86 ? -3.718 -0.567 11.884 1.00 96.81 86 ALA A C 1
ATOM 737 O O . ALA A 1 86 ? -3.084 -1.249 12.689 1.00 96.81 86 ALA A O 1
ATOM 738 N N . LEU A 1 87 ? -3.214 -0.143 10.727 1.00 96.81 87 LEU A N 1
ATOM 739 C CA . LEU A 1 87 ? -1.905 -0.536 10.222 1.00 96.81 87 LEU A CA 1
ATOM 740 C C . LEU A 1 87 ? -0.836 0.470 10.642 1.00 96.81 87 LEU A C 1
ATOM 742 O O . LEU A 1 87 ? -0.985 1.678 10.433 1.00 96.81 87 LEU A O 1
ATOM 746 N N . GLU A 1 88 ? 0.270 -0.028 11.184 1.00 96.31 88 GLU A N 1
ATOM 747 C CA . GLU A 1 88 ? 1.488 0.776 11.284 1.00 96.31 88 GLU A CA 1
ATOM 748 C C . GLU A 1 88 ? 2.086 0.902 9.890 1.00 96.31 88 GLU A C 1
ATOM 750 O O . GLU A 1 88 ? 2.142 -0.080 9.141 1.00 96.31 88 GLU A O 1
ATOM 755 N N . TRP A 1 89 ? 2.556 2.094 9.539 1.00 96.00 89 TRP A N 1
ATOM 756 C CA . TRP A 1 89 ? 3.059 2.346 8.202 1.00 96.00 89 TRP A CA 1
ATOM 757 C C . TRP A 1 89 ? 4.305 3.220 8.213 1.00 96.00 89 TRP A C 1
ATOM 759 O O . TRP A 1 89 ? 4.518 4.035 9.110 1.00 96.00 89 TRP A O 1
ATOM 769 N N . LYS A 1 90 ? 5.144 3.035 7.195 1.00 95.81 90 LYS A N 1
ATOM 770 C CA . LYS A 1 90 ? 6.316 3.875 6.960 1.00 95.81 90 LYS A CA 1
ATOM 771 C C . LYS A 1 90 ? 6.664 3.878 5.484 1.00 95.81 90 LYS A C 1
ATOM 773 O O . LYS A 1 90 ? 6.866 2.810 4.913 1.00 95.81 90 LYS A O 1
ATOM 778 N N . VAL A 1 91 ? 6.768 5.058 4.885 1.00 95.50 91 VAL A N 1
ATOM 779 C CA . VAL A 1 91 ? 7.338 5.227 3.543 1.00 95.50 91 VAL A CA 1
ATOM 780 C C . VAL A 1 91 ? 8.812 5.578 3.697 1.00 95.50 91 VAL A C 1
ATOM 782 O O . VAL A 1 91 ? 9.177 6.289 4.617 1.00 95.50 91 VAL A O 1
ATOM 785 N N . GLU A 1 92 ? 9.683 5.076 2.835 1.00 94.62 92 GLU A N 1
ATOM 786 C CA . GLU A 1 92 ? 11.108 5.411 2.810 1.00 94.62 92 GLU A CA 1
ATOM 787 C C . GLU A 1 92 ? 11.611 5.403 1.361 1.00 94.62 92 GLU A C 1
ATOM 789 O O . GLU A 1 92 ? 11.021 4.720 0.521 1.00 94.62 92 GLU A O 1
ATOM 794 N N . PRO A 1 93 ? 12.711 6.104 1.029 1.00 93.94 93 PRO A N 1
ATOM 795 C CA . PRO A 1 93 ? 13.379 5.895 -0.251 1.00 93.94 93 PRO A CA 1
ATOM 796 C C . PRO A 1 93 ? 13.812 4.430 -0.399 1.00 93.94 9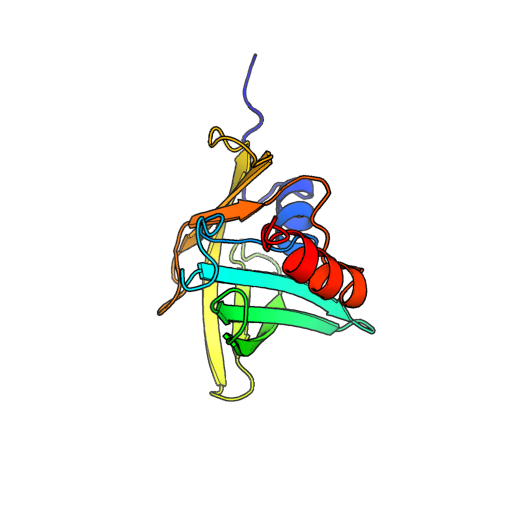3 PRO A C 1
ATOM 798 O O . PRO A 1 93 ? 14.417 3.865 0.518 1.00 93.94 93 PRO A O 1
ATOM 801 N N . ALA A 1 94 ? 13.517 3.821 -1.546 1.00 91.81 94 ALA A N 1
ATOM 802 C CA . ALA A 1 94 ? 13.941 2.455 -1.843 1.00 91.81 94 ALA A CA 1
ATOM 803 C C . ALA A 1 94 ? 15.417 2.412 -2.273 1.00 91.81 94 ALA A C 1
ATOM 805 O O . ALA A 1 94 ? 15.943 3.359 -2.861 1.00 91.81 94 ALA A O 1
ATOM 806 N N . ARG A 1 95 ? 16.093 1.296 -1.981 1.00 84.44 95 ARG A N 1
ATOM 807 C CA . ARG A 1 95 ? 17.440 0.981 -2.505 1.00 84.44 95 ARG A CA 1
ATOM 808 C C . ARG A 1 95 ? 17.393 -0.113 -3.575 1.00 84.44 95 ARG A C 1
ATOM 810 O O . ARG A 1 95 ? 18.379 -0.354 -4.267 1.00 84.44 95 ARG A O 1
ATOM 817 N N . GLU A 1 96 ? 16.257 -0.784 -3.683 1.00 83.81 96 GLU A N 1
ATOM 818 C CA . GLU A 1 96 ? 15.956 -1.866 -4.599 1.00 83.81 96 GLU A CA 1
ATOM 819 C C . GLU A 1 96 ? 15.867 -1.336 -6.039 1.00 83.81 96 GLU A C 1
ATOM 821 O O . GLU A 1 96 ? 15.247 -0.304 -6.313 1.00 83.81 96 GLU A O 1
ATOM 826 N N . ARG A 1 97 ? 16.516 -2.032 -6.985 1.00 79.94 97 ARG A N 1
ATOM 827 C CA . ARG A 1 97 ? 16.582 -1.581 -8.382 1.00 79.94 97 ARG A CA 1
ATOM 828 C C . ARG A 1 97 ? 15.180 -1.448 -8.972 1.00 79.94 97 ARG A C 1
ATOM 830 O O . ARG A 1 97 ? 14.402 -2.394 -8.971 1.00 79.94 97 ARG A O 1
ATOM 837 N N . GLY A 1 98 ? 14.910 -0.284 -9.556 1.00 85.50 98 GLY A N 1
ATOM 838 C CA . GLY A 1 98 ? 13.661 -0.018 -10.262 1.00 85.50 98 GLY A CA 1
ATOM 839 C C . GLY A 1 98 ? 12.514 0.461 -9.375 1.00 85.50 98 GLY A C 1
ATOM 840 O O . GLY A 1 98 ? 11.407 0.577 -9.891 1.00 85.50 98 GLY A O 1
ATOM 841 N N . PHE A 1 99 ? 12.748 0.774 -8.099 1.00 94.62 99 PHE A N 1
ATOM 842 C CA . PHE A 1 99 ? 11.760 1.412 -7.228 1.00 94.62 99 PHE A CA 1
ATOM 843 C C . PHE A 1 99 ? 12.292 2.724 -6.656 1.00 94.62 99 PHE A C 1
ATOM 845 O O . PHE A 1 99 ? 13.490 2.881 -6.440 1.00 94.62 99 PHE A O 1
ATOM 852 N N . ASP A 1 100 ? 11.390 3.675 -6.424 1.00 95.06 100 ASP A N 1
ATOM 853 C CA . ASP A 1 100 ? 11.723 4.965 -5.813 1.00 95.06 100 ASP A CA 1
ATOM 854 C C . ASP A 1 100 ? 11.418 4.968 -4.313 1.00 95.06 100 ASP A C 1
ATOM 856 O O . ASP A 1 100 ? 12.138 5.592 -3.531 1.00 95.06 100 ASP A O 1
ATOM 860 N N . TYR A 1 101 ? 10.358 4.263 -3.908 1.00 96.12 101 TYR A N 1
ATOM 861 C CA . TYR A 1 101 ? 9.905 4.224 -2.524 1.00 96.12 101 TYR A CA 1
ATOM 862 C C . TYR A 1 101 ? 9.573 2.806 -2.083 1.00 96.12 101 TYR A C 1
ATOM 864 O O . TYR A 1 101 ? 9.057 1.999 -2.859 1.00 96.12 101 TYR A O 1
ATOM 872 N N . ARG A 1 102 ? 9.838 2.548 -0.806 1.00 96.94 102 ARG A N 1
ATOM 873 C CA . ARG A 1 102 ? 9.433 1.360 -0.069 1.00 96.94 102 ARG A CA 1
ATOM 874 C C . ARG A 1 102 ? 8.410 1.764 0.982 1.00 96.94 102 ARG A C 1
ATOM 876 O O . ARG A 1 102 ? 8.604 2.749 1.686 1.00 96.94 102 ARG A O 1
ATOM 883 N N . LEU A 1 103 ? 7.350 0.986 1.100 1.00 97.25 103 LEU A N 1
ATOM 884 C CA . LEU A 1 103 ? 6.324 1.100 2.117 1.00 97.25 103 LEU A CA 1
ATOM 885 C C . LEU A 1 103 ? 6.370 -0.139 3.005 1.00 97.25 103 LEU A C 1
ATOM 887 O O . LEU A 1 103 ? 6.205 -1.261 2.540 1.00 97.25 103 LEU A O 1
ATOM 891 N N . THR A 1 104 ? 6.554 0.070 4.301 1.00 97.19 104 THR A N 1
ATOM 892 C CA . THR A 1 104 ? 6.269 -0.944 5.314 1.00 97.19 104 THR A CA 1
ATOM 893 C C . THR A 1 104 ? 4.826 -0.779 5.782 1.00 97.19 104 THR A C 1
ATOM 895 O O . THR A 1 104 ? 4.470 0.321 6.190 1.00 97.19 104 THR A O 1
ATOM 898 N N . LEU A 1 105 ? 4.024 -1.847 5.760 1.00 96.31 105 LEU A N 1
ATOM 899 C CA . LEU A 1 105 ? 2.683 -1.929 6.355 1.00 96.31 105 LEU A CA 1
ATOM 900 C C . LEU A 1 105 ? 2.630 -3.115 7.325 1.00 96.31 105 LEU A C 1
ATOM 902 O O . LEU A 1 105 ? 2.643 -4.268 6.898 1.00 96.31 105 LEU A O 1
ATOM 906 N N . ARG A 1 106 ? 2.576 -2.863 8.636 1.00 96.19 106 ARG A N 1
ATOM 907 C CA . ARG A 1 106 ? 2.480 -3.929 9.651 1.00 96.19 106 ARG A CA 1
ATOM 908 C C . ARG A 1 106 ? 1.047 -4.074 10.146 1.00 96.19 106 ARG A C 1
ATOM 910 O O . ARG A 1 106 ? 0.316 -3.098 10.267 1.00 96.19 106 ARG A O 1
ATOM 917 N N . GLY A 1 107 ? 0.664 -5.315 10.444 1.00 93.62 107 GLY A N 1
ATOM 918 C CA . GLY A 1 107 ? -0.694 -5.664 10.874 1.00 93.62 107 GLY A CA 1
ATOM 919 C C . GLY A 1 107 ? -1.650 -6.013 9.730 1.00 93.62 107 GLY A C 1
ATOM 920 O O . GLY A 1 107 ? -2.796 -6.365 10.000 1.00 93.62 107 GLY A O 1
ATOM 921 N N . PHE A 1 108 ? -1.194 -5.971 8.471 1.00 93.62 108 PHE A N 1
ATOM 922 C CA . PHE A 1 108 ? -2.018 -6.317 7.313 1.00 93.62 108 PHE A CA 1
ATOM 923 C C . PHE A 1 108 ? -2.029 -7.839 7.096 1.00 93.62 108 PHE A C 1
ATOM 925 O O . PHE A 1 108 ? -1.250 -8.388 6.320 1.00 93.62 108 PHE A O 1
ATOM 932 N N . LYS A 1 109 ? -2.861 -8.546 7.870 1.00 88.00 109 LYS A N 1
ATOM 933 C CA . LYS A 1 109 ? -2.923 -10.016 7.859 1.00 88.00 109 LYS A CA 1
ATOM 934 C C . LYS A 1 109 ? -3.274 -10.547 6.466 1.00 88.00 109 LYS A C 1
ATOM 936 O O . LYS A 1 109 ? -4.138 -9.998 5.799 1.00 88.00 109 LYS A O 1
ATOM 941 N N . GLY A 1 110 ? -2.606 -11.623 6.050 1.00 89.56 110 GLY A N 1
ATOM 942 C CA . GLY A 1 110 ? -2.805 -12.235 4.729 1.00 89.56 110 GLY A CA 1
ATOM 943 C C . GLY A 1 110 ? -2.065 -11.541 3.581 1.00 89.56 110 GLY A C 1
ATOM 944 O O . GLY A 1 110 ? -2.062 -12.073 2.475 1.00 89.56 110 GLY A O 1
ATOM 945 N N . TYR A 1 111 ? -1.390 -10.418 3.848 1.00 93.88 111 TYR A N 1
ATOM 946 C CA . TYR A 1 111 ? -0.698 -9.619 2.843 1.00 93.88 111 TYR A CA 1
ATOM 947 C C . TYR A 1 111 ? 0.775 -9.357 3.202 1.00 93.88 111 TYR A C 1
ATOM 949 O O . TYR A 1 111 ? 1.165 -9.454 4.372 1.00 93.88 111 TYR A O 1
ATOM 957 N N . PRO A 1 112 ? 1.621 -9.021 2.210 1.00 96.12 112 PRO A N 1
ATOM 958 C CA . PRO A 1 112 ? 3.004 -8.626 2.448 1.00 96.12 112 PRO A CA 1
ATOM 959 C C . PRO A 1 112 ? 3.123 -7.426 3.390 1.00 96.12 112 PRO A C 1
ATOM 961 O O . PRO A 1 112 ? 2.299 -6.511 3.392 1.00 96.12 112 PRO A O 1
ATOM 964 N N . SER A 1 113 ? 4.202 -7.400 4.172 1.00 96.44 113 SER A N 1
ATOM 965 C CA . SER A 1 113 ? 4.517 -6.247 5.025 1.00 96.44 113 SER A CA 1
ATOM 966 C C . SER A 1 113 ? 5.383 -5.197 4.334 1.00 96.44 113 SER A C 1
ATOM 968 O O . SER A 1 113 ? 5.505 -4.086 4.844 1.00 96.44 113 SER A O 1
ATOM 970 N N . GLN A 1 114 ? 5.996 -5.538 3.200 1.00 97.12 114 GLN A N 1
ATOM 971 C CA . GLN A 1 114 ? 6.841 -4.653 2.406 1.00 97.12 114 GLN A CA 1
ATOM 972 C C . GLN A 1 114 ? 6.243 -4.498 1.018 1.00 97.12 114 GLN A C 1
ATOM 974 O O . GLN A 1 114 ? 5.857 -5.479 0.386 1.00 97.12 114 GLN A O 1
ATOM 979 N N . TRP A 1 115 ? 6.199 -3.256 0.565 1.00 97.38 115 TRP A N 1
ATOM 980 C CA . TRP A 1 115 ? 5.659 -2.870 -0.719 1.00 97.38 115 TRP A CA 1
ATOM 981 C C . TRP A 1 115 ? 6.545 -1.814 -1.358 1.00 97.38 115 TRP A C 1
ATOM 983 O O . TRP A 1 115 ? 7.289 -1.106 -0.681 1.00 97.38 115 TRP A O 1
ATOM 993 N N . TYR A 1 116 ? 6.430 -1.666 -2.665 1.00 97.06 116 TYR A N 1
ATOM 994 C CA . TYR A 1 116 ? 7.321 -0.854 -3.467 1.00 97.06 116 TYR A CA 1
ATOM 995 C C . TYR A 1 116 ? 6.552 -0.099 -4.539 1.00 97.06 116 TYR A C 1
ATOM 997 O O . TYR A 1 116 ? 5.591 -0.606 -5.116 1.00 97.06 116 TYR A O 1
ATOM 1005 N N . THR A 1 117 ? 6.985 1.125 -4.823 1.00 95.38 117 THR A N 1
ATOM 1006 C CA . THR A 1 117 ? 6.402 1.942 -5.889 1.00 95.38 117 THR A CA 1
ATOM 1007 C C . THR A 1 117 ? 7.452 2.801 -6.589 1.00 95.38 117 THR A C 1
ATOM 1009 O O . THR A 1 117 ? 8.605 2.911 -6.157 1.00 95.38 117 THR A O 1
ATOM 1012 N N . ARG A 1 118 ? 7.049 3.421 -7.699 1.00 94.06 118 ARG A N 1
ATOM 1013 C CA . ARG A 1 118 ? 7.836 4.392 -8.470 1.00 94.06 118 ARG A CA 1
ATOM 1014 C C . ARG A 1 118 ? 7.165 5.760 -8.415 1.00 94.06 118 ARG A C 1
ATOM 1016 O O . ARG A 1 118 ? 5.946 5.843 -8.401 1.00 94.06 118 ARG A O 1
ATOM 1023 N N . LYS A 1 119 ? 7.913 6.857 -8.533 1.00 91.25 119 LYS A N 1
ATOM 1024 C CA . LYS A 1 119 ? 7.384 8.242 -8.502 1.00 91.25 119 LYS A CA 1
ATOM 1025 C C . LYS A 1 119 ? 6.238 8.504 -9.481 1.00 91.25 119 LYS A C 1
ATOM 1027 O O . LYS A 1 119 ? 5.364 9.335 -9.224 1.00 91.25 119 LYS A O 1
ATOM 1032 N N . ARG A 1 120 ? 6.275 7.823 -10.631 1.00 88.56 120 ARG A N 1
ATOM 1033 C CA . ARG A 1 120 ? 5.283 7.945 -11.710 1.00 88.56 120 ARG A CA 1
ATOM 1034 C C . ARG A 1 120 ? 4.079 7.018 -11.539 1.00 88.56 120 ARG A C 1
ATOM 1036 O O . ARG A 1 120 ? 3.170 7.087 -12.359 1.00 88.56 120 ARG A O 1
ATOM 1043 N N . TRP A 1 121 ? 4.073 6.120 -10.559 1.00 89.06 121 TRP A N 1
ATOM 1044 C CA . TRP A 1 121 ? 3.028 5.117 -10.338 1.00 89.06 121 TRP A CA 1
ATOM 1045 C C . TRP A 1 121 ? 1.914 5.674 -9.456 1.00 89.06 121 TRP A C 1
ATOM 1047 O O . TRP A 1 121 ? 1.864 5.393 -8.267 1.00 89.06 121 TRP A O 1
ATOM 1057 N N . ARG A 1 122 ? 1.042 6.508 -10.033 1.00 87.19 122 ARG A N 1
ATOM 1058 C CA . ARG A 1 122 ? -0.055 7.168 -9.310 1.00 87.19 122 ARG A CA 1
ATOM 1059 C C . ARG A 1 122 ? -1.388 6.439 -9.504 1.00 87.19 122 ARG A C 1
ATOM 1061 O O . ARG A 1 122 ? -1.574 5.786 -10.521 1.00 87.19 122 ARG A O 1
ATOM 1068 N N . THR A 1 123 ? -2.299 6.553 -8.536 1.00 74.75 123 THR A N 1
ATOM 1069 C CA . THR A 1 123 ? -3.618 5.883 -8.545 1.00 74.75 123 THR A CA 1
ATOM 1070 C C . THR A 1 123 ? -4.754 6.710 -9.137 1.00 74.75 123 THR A C 1
ATOM 1072 O O . THR A 1 123 ? -5.836 6.179 -9.361 1.00 74.75 123 THR A O 1
ATOM 1075 N N . GLY A 1 124 ? -4.525 7.996 -9.422 1.00 62.97 124 GLY A N 1
ATOM 1076 C CA . GLY A 1 124 ? -5.522 8.908 -10.005 1.00 62.97 124 GLY A CA 1
ATOM 1077 C C . GLY A 1 124 ? -5.948 8.580 -11.441 1.00 62.97 124 GLY A C 1
ATOM 1078 O O . GLY A 1 124 ? -6.714 9.335 -12.026 1.00 62.97 124 GLY A O 1
ATOM 1079 N N . SER A 1 125 ? -5.462 7.478 -11.999 1.00 54.12 125 SER A N 1
ATOM 1080 C CA . SER A 1 125 ? -5.682 7.054 -13.372 1.00 54.12 125 SER A CA 1
ATOM 1081 C C . SER A 1 125 ? -5.929 5.547 -13.422 1.00 54.12 125 SER A C 1
ATOM 1083 O O . SER A 1 125 ? -5.106 4.774 -13.895 1.00 54.12 125 SER A O 1
ATOM 1085 N N . LEU A 1 126 ? -7.063 5.104 -12.874 1.00 53.06 126 LEU A N 1
ATOM 1086 C CA . LEU A 1 126 ? -7.403 3.678 -12.782 1.00 53.06 126 LEU A CA 1
ATOM 1087 C C . LEU A 1 126 ? -7.343 2.965 -14.155 1.00 53.06 126 LEU A C 1
ATOM 1089 O O . LEU A 1 126 ? -6.911 1.821 -14.221 1.00 53.06 126 LEU A O 1
ATOM 1093 N N . GLU A 1 127 ? -7.662 3.671 -15.244 1.00 56.84 127 GLU A N 1
ATOM 1094 C CA . GLU A 1 127 ? -7.469 3.209 -16.630 1.00 56.84 127 GLU A CA 1
ATOM 1095 C C . GLU A 1 127 ? -5.976 3.073 -17.009 1.00 56.84 127 GLU A C 1
ATOM 1097 O O . GLU A 1 127 ? -5.560 2.040 -17.530 1.00 56.84 127 GLU A O 1
ATOM 1102 N N . GLU A 1 128 ? -5.119 4.040 -16.657 1.00 53.41 128 GLU A N 1
ATOM 1103 C CA . GLU A 1 128 ? -3.663 3.934 -16.876 1.00 53.41 128 GLU A CA 1
ATOM 1104 C C . GLU A 1 128 ? -3.010 2.842 -16.005 1.00 53.41 128 GLU A C 1
ATOM 1106 O O . GLU A 1 128 ? -1.964 2.299 -16.370 1.00 53.41 128 GLU A O 1
ATOM 1111 N N . LEU A 1 129 ? -3.585 2.516 -14.838 1.00 53.75 129 LEU A N 1
ATOM 1112 C CA . LEU A 1 129 ? -3.136 1.397 -14.004 1.00 53.75 129 LEU A CA 1
ATOM 1113 C C . LEU A 1 129 ? -3.315 0.071 -14.753 1.00 53.75 129 LEU A C 1
ATOM 1115 O O . LEU A 1 129 ? -2.380 -0.732 -14.801 1.00 53.75 129 LEU A O 1
ATOM 1119 N N . GLU A 1 130 ? -4.476 -0.139 -15.377 1.00 58.72 130 GLU A N 1
ATOM 1120 C CA . GLU A 1 130 ? -4.744 -1.333 -16.182 1.00 58.72 130 GLU A CA 1
ATOM 1121 C C . GLU A 1 130 ? -3.854 -1.406 -17.431 1.00 58.72 130 GLU A C 1
ATOM 1123 O O . GLU A 1 130 ? -3.284 -2.464 -17.719 1.00 58.72 130 GLU A O 1
ATOM 1128 N N . GLU A 1 131 ? -3.657 -0.289 -18.139 1.00 57.81 131 GLU A N 1
ATOM 1129 C CA . GLU A 1 131 ? -2.753 -0.216 -19.295 1.00 57.81 131 GLU A CA 1
ATOM 1130 C C . GLU A 1 131 ? -1.295 -0.509 -18.920 1.00 57.81 131 GLU A C 1
ATOM 1132 O O . GLU A 1 131 ? -0.591 -1.237 -19.626 1.00 57.81 131 GLU A O 1
ATOM 1137 N N . ARG A 1 132 ? -0.824 -0.002 -17.775 1.00 56.09 132 ARG A N 1
ATOM 1138 C CA . ARG A 1 132 ? 0.546 -0.250 -17.309 1.00 56.09 132 ARG A CA 1
ATOM 1139 C C . ARG A 1 132 ? 0.779 -1.690 -16.906 1.00 56.09 132 ARG A C 1
ATOM 1141 O O . ARG A 1 132 ? 1.843 -2.220 -17.210 1.00 56.09 132 ARG A O 1
ATOM 1148 N N . ILE A 1 133 ? -0.191 -2.332 -16.261 1.00 55.22 133 ILE A N 1
ATOM 1149 C CA . ILE A 1 133 ? -0.089 -3.756 -15.927 1.00 55.22 133 ILE A CA 1
ATOM 1150 C C . ILE A 1 133 ? 0.059 -4.594 -17.205 1.00 55.22 133 ILE A C 1
ATOM 1152 O O . ILE A 1 133 ? 0.905 -5.485 -17.249 1.00 55.22 133 ILE A O 1
ATOM 1156 N N . ARG A 1 134 ? -0.670 -4.254 -18.278 1.00 54.81 134 ARG A N 1
ATOM 1157 C CA . ARG A 1 134 ? -0.506 -4.897 -19.595 1.00 54.81 134 ARG A CA 1
ATOM 1158 C C . ARG A 1 134 ? 0.872 -4.630 -20.214 1.00 54.81 134 ARG A C 1
ATOM 1160 O O . ARG A 1 134 ? 1.443 -5.535 -20.811 1.00 54.81 134 ARG A O 1
ATOM 1167 N N . ALA A 1 135 ? 1.430 -3.431 -20.038 1.00 54.91 135 ALA A N 1
ATOM 1168 C CA . ALA A 1 135 ? 2.746 -3.053 -20.568 1.00 54.91 135 ALA A CA 1
ATOM 1169 C C . ALA A 1 135 ? 3.948 -3.708 -19.850 1.00 54.91 135 ALA A C 1
ATOM 1171 O O . ALA A 1 135 ? 5.051 -3.708 -20.395 1.00 54.91 135 ALA A O 1
ATOM 1172 N N . PHE A 1 136 ? 3.767 -4.251 -18.640 1.00 53.34 136 PHE A N 1
ATOM 1173 C CA . PHE A 1 136 ? 4.811 -4.987 -17.909 1.00 53.34 136 PHE A CA 1
ATOM 1174 C C . PHE A 1 136 ? 4.872 -6.478 -18.253 1.00 53.34 136 PHE A C 1
ATOM 1176 O O . PHE A 1 136 ? 5.805 -7.158 -17.828 1.00 53.34 136 PHE A O 1
ATOM 1183 N N . VAL A 1 137 ? 3.934 -6.984 -19.057 1.00 47.94 137 VAL A N 1
ATOM 1184 C CA . VAL A 1 137 ? 4.096 -8.283 -19.709 1.00 47.94 137 VAL A CA 1
ATOM 1185 C C . VAL A 1 137 ? 5.116 -8.087 -20.831 1.00 47.94 137 VAL A C 1
ATOM 1187 O O . VAL A 1 137 ? 4.857 -7.275 -21.722 1.00 47.94 137 VAL A O 1
ATOM 1190 N N . PRO A 1 138 ? 6.275 -8.776 -20.823 1.00 42.41 138 PRO A N 1
ATOM 1191 C CA . PRO A 1 138 ? 7.174 -8.712 -21.960 1.00 42.41 138 PRO A CA 1
ATOM 1192 C C . PRO A 1 138 ? 6.378 -9.130 -23.192 1.00 42.41 138 PRO A C 1
ATOM 1194 O O . PRO A 1 138 ? 5.844 -10.240 -23.244 1.00 42.41 138 PRO A O 1
ATOM 1197 N N . SER A 1 139 ? 6.267 -8.222 -24.163 1.00 43.56 139 SER A N 1
ATOM 1198 C CA . SER A 1 139 ? 5.785 -8.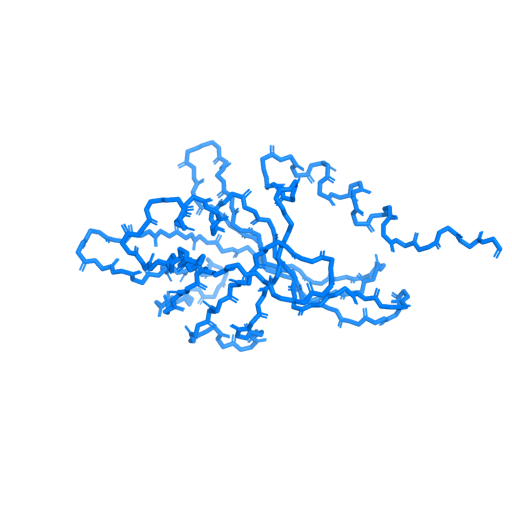556 -25.494 1.00 43.56 139 SER A CA 1
ATOM 1199 C C . SER A 1 139 ? 6.647 -9.713 -25.978 1.00 43.56 139 SER A C 1
ATOM 1201 O O . SER A 1 139 ? 7.846 -9.522 -26.188 1.00 43.56 139 SER A O 1
ATOM 1203 N N . GLN A 1 140 ? 6.049 -10.900 -26.064 1.00 37.59 140 GLN A N 1
ATOM 1204 C CA . GLN A 1 140 ? 6.667 -12.077 -26.656 1.00 37.59 140 GLN A CA 1
ATOM 1205 C C . GLN A 1 140 ? 7.197 -11.647 -28.031 1.00 37.59 140 GLN A C 1
ATOM 1207 O O . GLN A 1 140 ? 6.418 -11.301 -28.921 1.00 37.59 140 GLN A O 1
ATOM 1212 N N . ARG A 1 141 ? 8.520 -11.559 -28.148 1.00 36.84 141 ARG A N 1
ATOM 1213 C CA . ARG A 1 141 ? 9.241 -11.602 -29.414 1.00 36.84 141 ARG A CA 1
ATOM 1214 C C . ARG A 1 141 ? 9.973 -12.925 -29.449 1.00 36.84 141 ARG A C 1
ATOM 1216 O O . ARG A 1 141 ? 10.528 -13.285 -28.386 1.00 36.84 141 ARG A O 1
#

pLDDT: mean 83.87, std 16.84, range [34.78, 97.38]

Secondary structure (DSSP, 8-state):
-PPP---TT-HHHHHHHHHB-EESS--SSTT--EEEEEEEEETTEEEEEEEEE-SS-EEEEEEEEEEETTEEEEEEE-TTT--EEEEEEEEEE--STT-SEEEEEES-TTS-SEEEE-TT-BSS-HHHHHHHHHHTS----